Protein AF-A0A2K6KG80-F1 (afdb_monomer_lite)

Radius of gyration: 23.04 Å; chains: 1; bounding box: 25×78×47 Å

Organism: Rhinopithecus bieti (NCBI:txid61621)

Foldseek 3Di:
DVVVVVVVVVVVVVVVVVVVCVVVVVVPDLQDQQDDPDPPDDPVVVVVSVVSNVVNCCVVPVDPDPDDDPPVVVVPPD

InterPro domains:
  IPR001955 Pancreatic hormone-like [PF00159] (31-66)
  IPR001955 Pancreatic hormone-like [PR00278] (31-47)
  IPR001955 Pancreatic hormone-like [PR00278] (48-64)
  IPR001955 Pancreatic hormone-like [SM00309] (30-65)
  IPR001955 Pancreatic hormone-like [cd00126] (30-65)
  IPR020392 Pancreatic hormone-like, conserved site [PS00265] (49-65)

Secondary structure (DSSP, 8-state):
-HHHHHHHHHHHHHHHHHHHHHHHHTT-SSPPPPPP--TT--HHHHHHHHHHHHHHHHHHT--SS----SSGGGTT--

pLDDT: mean 78.49, std 14.67, range [44.5, 94.88]

Sequence (78 aa):
MAATRLCLSLLLLSTCVALLLQPLLGAQGAPLEPVYPGDNATPEQMAQYAADLRRYINMLTRPRYGKRHEEDTLAFSE

Structure (mmCIF, N/CA/C/O backbone):
data_AF-A0A2K6KG80-F1
#
_entry.id   AF-A0A2K6KG80-F1
#
loop_
_atom_site.group_PDB
_atom_site.id
_atom_site.type_symbol
_atom_site.label_atom_id
_atom_site.label_alt_id
_atom_site.label_comp_id
_atom_site.label_asym_id
_atom_site.label_entity_id
_atom_site.label_seq_id
_atom_site.pdbx_PDB_ins_code
_atom_site.Cartn_x
_atom_site.Cartn_y
_atom_site.Cartn_z
_atom_site.occupancy
_atom_site.B_iso_or_equiv
_atom_site.auth_seq_id
_atom_site.auth_comp_id
_atom_site.auth_asym_id
_atom_site.auth_atom_id
_atom_site.pdbx_PDB_model_num
ATOM 1 N N . MET A 1 1 ? 1.514 34.532 -26.471 1.00 61.62 1 MET A N 1
ATOM 2 C CA . MET A 1 1 ? 0.744 33.277 -26.662 1.00 61.62 1 MET A CA 1
ATOM 3 C C . MET A 1 1 ? 1.602 32.006 -26.634 1.00 61.62 1 MET A C 1
ATOM 5 O O . MET A 1 1 ? 1.105 30.993 -26.169 1.00 61.62 1 MET A O 1
ATOM 9 N N . ALA A 1 2 ? 2.860 32.013 -27.099 1.00 71.88 2 ALA A N 1
ATOM 10 C CA . ALA A 1 2 ? 3.729 30.824 -27.035 1.00 71.88 2 ALA A CA 1
ATOM 11 C C . ALA A 1 2 ? 4.228 30.511 -25.608 1.00 71.88 2 ALA A C 1
ATOM 13 O O . ALA A 1 2 ? 4.157 29.368 -25.169 1.00 71.88 2 ALA A O 1
ATOM 14 N N . ALA A 1 3 ? 4.641 31.536 -24.854 1.00 75.81 3 ALA A N 1
ATOM 15 C CA . ALA A 1 3 ? 5.124 31.380 -23.478 1.00 75.81 3 ALA A CA 1
ATOM 16 C C . ALA A 1 3 ? 4.061 30.799 -22.530 1.00 75.81 3 ALA A C 1
ATOM 18 O O . ALA A 1 3 ? 4.348 29.895 -21.757 1.00 75.81 3 ALA A O 1
ATOM 19 N N . THR A 1 4 ? 2.806 31.241 -22.647 1.00 84.31 4 THR A N 1
ATOM 20 C CA . THR A 1 4 ? 1.691 30.718 -21.841 1.00 84.31 4 THR A CA 1
ATOM 21 C C . THR A 1 4 ? 1.390 29.251 -22.151 1.00 84.31 4 THR A C 1
ATOM 23 O O . THR A 1 4 ? 1.111 28.482 -21.239 1.00 84.31 4 THR A O 1
ATOM 26 N N . ARG A 1 5 ? 1.506 28.831 -23.419 1.00 85.94 5 ARG A N 1
ATOM 27 C CA . ARG A 1 5 ? 1.357 27.422 -23.822 1.00 85.94 5 ARG A CA 1
ATOM 28 C C . ARG A 1 5 ? 2.484 26.548 -23.274 1.00 85.94 5 ARG A C 1
ATOM 30 O O . ARG A 1 5 ? 2.209 25.456 -22.790 1.00 85.94 5 ARG A O 1
ATOM 37 N N . LEU A 1 6 ? 3.721 27.049 -23.290 1.00 87.94 6 LEU A N 1
ATOM 38 C CA . LEU A 1 6 ? 4.869 26.366 -22.690 1.00 87.94 6 LEU A CA 1
ATOM 39 C C . LEU A 1 6 ? 4.692 26.213 -21.173 1.00 87.94 6 LEU A C 1
ATOM 41 O O . LEU A 1 6 ? 4.805 25.101 -20.665 1.00 87.94 6 LEU A O 1
ATOM 45 N N . CYS A 1 7 ? 4.308 27.276 -20.460 1.00 88.94 7 CYS A N 1
ATOM 46 C CA . CYS A 1 7 ? 4.029 27.211 -19.022 1.00 88.94 7 CYS A CA 1
ATOM 47 C C . CYS A 1 7 ? 2.930 26.193 -18.684 1.00 88.94 7 CYS A C 1
ATOM 49 O O . CYS A 1 7 ? 3.124 25.360 -17.803 1.00 88.94 7 CYS A O 1
ATOM 51 N N . LEU A 1 8 ? 1.806 26.210 -19.408 1.00 92.75 8 LEU A N 1
ATOM 52 C CA . LEU A 1 8 ? 0.726 25.244 -19.189 1.00 92.75 8 LEU A CA 1
ATOM 53 C C . LEU A 1 8 ? 1.179 23.808 -19.475 1.00 92.75 8 LEU A C 1
ATOM 55 O O . LEU A 1 8 ? 0.863 22.908 -18.702 1.00 92.75 8 LEU A O 1
ATOM 59 N N . SER A 1 9 ? 1.963 23.590 -20.534 1.00 91.56 9 SER A N 1
ATOM 60 C CA . SER A 1 9 ? 2.496 22.261 -20.852 1.00 91.56 9 SER A CA 1
ATOM 61 C C . SER A 1 9 ? 3.428 21.722 -19.761 1.00 91.56 9 SER A C 1
ATOM 63 O O . SER A 1 9 ? 3.324 20.556 -19.393 1.00 91.56 9 SER A O 1
ATOM 65 N N . LEU A 1 10 ? 4.273 22.576 -19.172 1.00 94.06 10 LEU A N 1
ATOM 66 C CA . LEU A 1 10 ? 5.157 22.201 -18.067 1.00 94.06 10 LEU A CA 1
ATOM 67 C C . LEU A 1 10 ? 4.376 21.870 -16.789 1.00 94.06 10 LEU A C 1
ATOM 69 O O . LEU A 1 10 ? 4.698 20.892 -16.117 1.00 94.06 10 LEU A O 1
ATOM 73 N N . LEU A 1 11 ? 3.325 22.635 -16.477 1.00 94.88 11 LEU A N 1
ATOM 74 C CA . LEU A 1 11 ? 2.445 22.354 -15.337 1.00 94.88 11 LEU A CA 1
ATOM 75 C C . LEU A 1 11 ? 1.697 21.023 -15.512 1.00 94.88 11 LEU A C 1
ATOM 77 O O . LEU A 1 11 ? 1.613 20.226 -14.576 1.00 94.88 11 LEU A O 1
ATOM 81 N N . LEU A 1 12 ? 1.203 20.741 -16.720 1.00 94.12 12 LEU A N 1
ATOM 82 C CA . LEU A 1 12 ? 0.544 19.472 -17.040 1.00 94.12 12 LEU A CA 1
ATOM 83 C C . LEU A 1 12 ? 1.509 18.284 -16.955 1.00 94.12 12 LEU A C 1
ATOM 85 O O . LEU A 1 12 ? 1.169 17.253 -16.382 1.00 94.12 12 LEU A O 1
ATOM 89 N N . LEU A 1 13 ? 2.732 18.430 -1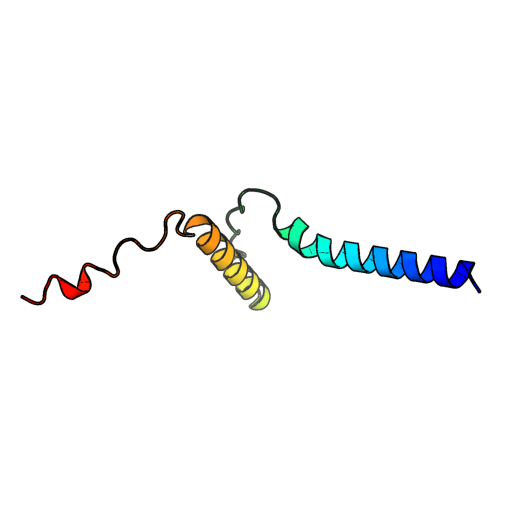7.467 1.00 94.75 13 LEU A N 1
ATOM 90 C CA . LEU A 1 13 ? 3.753 17.388 -17.354 1.00 94.75 13 LEU A CA 1
ATOM 91 C C . LEU A 1 13 ? 4.148 17.145 -15.894 1.00 94.75 13 LEU A C 1
ATOM 93 O O . LEU A 1 13 ? 4.216 15.997 -15.467 1.00 94.75 13 LEU A O 1
ATOM 97 N N . SER A 1 14 ? 4.348 18.208 -15.112 1.00 93.56 14 SER A N 1
ATOM 98 C CA . SER A 1 14 ? 4.682 18.107 -13.689 1.00 93.56 14 SER A CA 1
ATOM 99 C C . SER A 1 14 ? 3.597 17.376 -12.894 1.00 93.56 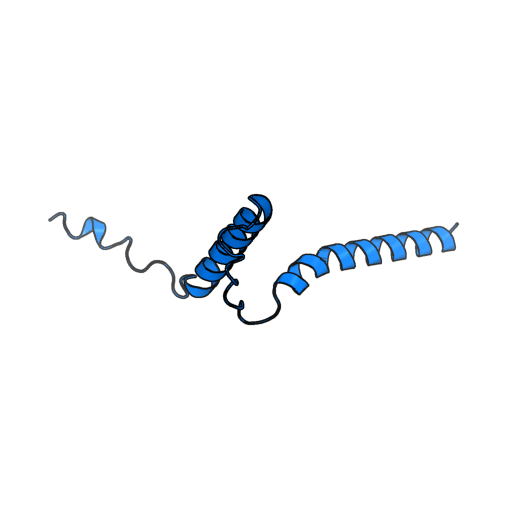14 SER A C 1
ATOM 101 O O . SER A 1 14 ? 3.906 16.456 -12.137 1.00 93.56 14 SER A O 1
ATOM 103 N N . THR A 1 15 ? 2.327 17.727 -13.109 1.00 91.12 15 THR A N 1
ATOM 104 C CA . THR A 1 15 ? 1.193 17.059 -12.449 1.00 91.12 15 THR A CA 1
ATOM 105 C C . THR A 1 15 ? 1.048 15.601 -12.886 1.00 91.12 15 THR A C 1
ATOM 107 O O . THR A 1 15 ? 0.843 14.738 -12.035 1.00 91.12 15 THR A O 1
ATOM 110 N N . CYS A 1 16 ? 1.242 15.288 -14.173 1.00 91.38 16 CYS A N 1
ATOM 111 C CA . CYS A 1 16 ? 1.251 13.904 -14.658 1.00 91.38 16 CYS A CA 1
ATOM 112 C C . CYS A 1 16 ? 2.359 13.069 -14.006 1.00 91.38 16 CYS A C 1
ATOM 114 O O . CYS A 1 16 ? 2.102 11.959 -13.546 1.00 91.38 16 CYS A O 1
ATOM 116 N N . VAL A 1 17 ? 3.584 13.597 -13.928 1.00 90.00 17 VAL A N 1
ATOM 117 C CA . VAL A 1 17 ? 4.706 12.896 -13.287 1.00 90.00 17 VAL A CA 1
ATOM 118 C C . VAL A 1 17 ? 4.434 12.684 -11.798 1.00 90.00 17 VAL A C 1
ATOM 120 O O . VAL A 1 17 ? 4.674 11.588 -11.301 1.00 90.00 17 VAL A O 1
ATOM 123 N N . ALA A 1 18 ? 3.877 13.676 -11.095 1.00 87.19 18 ALA A N 1
ATOM 124 C CA . ALA A 1 18 ? 3.519 13.542 -9.683 1.00 87.19 18 ALA A CA 1
ATOM 125 C C . ALA A 1 18 ? 2.482 12.427 -9.448 1.00 87.19 18 ALA A C 1
ATOM 127 O O . ALA A 1 18 ? 2.685 11.584 -8.574 1.00 87.19 18 ALA A O 1
ATOM 128 N N . LEU A 1 19 ? 1.428 12.368 -10.272 1.00 85.44 19 LEU A N 1
ATOM 129 C CA . LEU A 1 19 ? 0.404 11.317 -10.206 1.00 85.44 19 LEU A CA 1
ATOM 130 C C . LEU A 1 19 ? 0.983 9.918 -10.469 1.00 85.44 19 LEU A C 1
ATOM 132 O O . LEU A 1 19 ? 0.593 8.953 -9.816 1.00 85.44 19 LEU A O 1
ATOM 136 N N . LEU A 1 20 ? 1.938 9.799 -11.395 1.00 83.56 20 LEU A N 1
ATOM 137 C CA . LEU A 1 20 ? 2.600 8.528 -11.708 1.00 83.56 20 LEU A CA 1
ATOM 138 C C . LEU A 1 20 ? 3.615 8.093 -10.640 1.00 83.56 20 LEU A C 1
ATOM 140 O O . LEU A 1 20 ? 3.878 6.898 -10.503 1.00 83.56 20 LEU A O 1
ATOM 144 N N . LEU A 1 21 ? 4.179 9.032 -9.875 1.00 75.06 21 LEU A N 1
ATOM 145 C CA . LEU A 1 21 ? 5.140 8.729 -8.812 1.00 75.06 21 LEU A CA 1
ATOM 146 C C . LEU A 1 21 ? 4.471 8.316 -7.493 1.00 75.06 21 LEU A C 1
ATOM 148 O O . LEU A 1 21 ? 5.077 7.571 -6.723 1.00 75.06 21 LEU A O 1
ATOM 152 N N . GLN A 1 22 ? 3.230 8.744 -7.231 1.00 70.50 22 GLN A N 1
ATOM 153 C CA . GLN A 1 22 ? 2.490 8.387 -6.009 1.00 70.50 22 GLN A CA 1
ATOM 154 C C . GLN A 1 22 ? 2.392 6.862 -5.765 1.00 70.50 22 GLN A C 1
ATOM 156 O O . GLN A 1 22 ? 2.666 6.432 -4.643 1.00 70.50 22 GLN A O 1
ATOM 161 N N . PRO A 1 23 ? 2.083 6.011 -6.766 1.00 65.25 23 PRO A N 1
ATOM 162 C CA . PRO A 1 23 ? 2.079 4.556 -6.593 1.00 65.25 23 PRO A CA 1
ATOM 163 C C . PRO A 1 23 ? 3.473 3.959 -6.370 1.00 65.25 23 PRO A C 1
ATOM 165 O O . PRO A 1 23 ? 3.606 2.958 -5.669 1.00 65.25 23 PRO A O 1
ATOM 168 N N . LEU A 1 24 ? 4.512 4.566 -6.954 1.00 61.09 24 LEU A N 1
ATOM 169 C CA . LEU A 1 24 ? 5.889 4.073 -6.880 1.00 61.09 24 LEU A CA 1
ATOM 170 C C . LEU A 1 24 ? 6.525 4.353 -5.510 1.00 61.09 24 LEU A C 1
ATOM 172 O O . LEU A 1 24 ? 7.275 3.525 -4.997 1.00 61.09 24 LEU A O 1
ATOM 176 N N . LEU A 1 25 ? 6.172 5.472 -4.872 1.00 57.38 25 LEU A N 1
ATOM 177 C CA . LEU A 1 25 ? 6.536 5.740 -3.476 1.00 57.38 25 LEU A CA 1
ATOM 178 C C . LEU A 1 25 ? 5.862 4.760 -2.498 1.00 57.38 25 LEU A C 1
ATOM 180 O O . LEU A 1 25 ? 6.425 4.477 -1.446 1.00 57.38 25 LEU A O 1
ATOM 184 N N . GLY A 1 26 ? 4.712 4.184 -2.866 1.00 55.62 26 GLY A N 1
ATOM 185 C CA . GLY A 1 26 ? 4.063 3.094 -2.127 1.00 55.62 26 GLY A CA 1
ATOM 186 C C . GLY A 1 26 ? 4.698 1.709 -2.329 1.00 55.62 26 GLY A C 1
ATOM 187 O O . GLY A 1 26 ? 4.220 0.737 -1.746 1.00 55.62 26 GLY A O 1
ATOM 188 N N . ALA A 1 27 ? 5.746 1.609 -3.155 1.00 54.34 27 ALA A N 1
ATOM 189 C CA . ALA A 1 27 ? 6.462 0.378 -3.497 1.00 54.34 27 ALA A CA 1
ATOM 190 C C . ALA A 1 27 ? 7.945 0.421 -3.063 1.00 54.34 27 ALA A C 1
ATOM 192 O O . ALA A 1 27 ? 8.809 -0.171 -3.710 1.00 54.34 27 ALA A O 1
ATOM 193 N N . GLN A 1 28 ? 8.261 1.154 -1.992 1.00 51.03 28 GLN A N 1
ATOM 194 C CA . GLN A 1 28 ? 9.617 1.238 -1.448 1.00 51.03 28 GLN A CA 1
ATOM 195 C C . GLN A 1 28 ? 9.939 0.021 -0.568 1.00 51.03 28 GLN A C 1
ATOM 197 O O . GLN A 1 28 ? 9.389 -0.124 0.520 1.00 51.03 28 GLN A O 1
ATOM 202 N N . GLY A 1 29 ? 10.876 -0.814 -1.031 1.00 56.59 29 GLY A N 1
ATOM 203 C CA . GLY A 1 29 ? 11.516 -1.872 -0.240 1.00 56.59 29 GLY A CA 1
ATOM 204 C C . GLY A 1 29 ? 10.639 -3.093 0.046 1.00 56.59 29 GLY A C 1
ATOM 205 O O . GLY A 1 29 ? 9.439 -3.094 -0.214 1.00 56.59 29 GLY A O 1
ATOM 206 N N . ALA A 1 30 ? 11.253 -4.173 0.545 1.00 57.81 30 ALA A N 1
ATOM 207 C CA . ALA A 1 30 ? 10.511 -5.337 1.029 1.00 57.81 30 ALA A CA 1
ATOM 208 C C . ALA A 1 30 ? 9.381 -4.857 1.962 1.00 57.81 30 ALA A C 1
ATOM 210 O O . ALA A 1 30 ? 9.645 -4.017 2.825 1.00 57.81 30 ALA A O 1
ATOM 211 N N . PRO A 1 31 ? 8.136 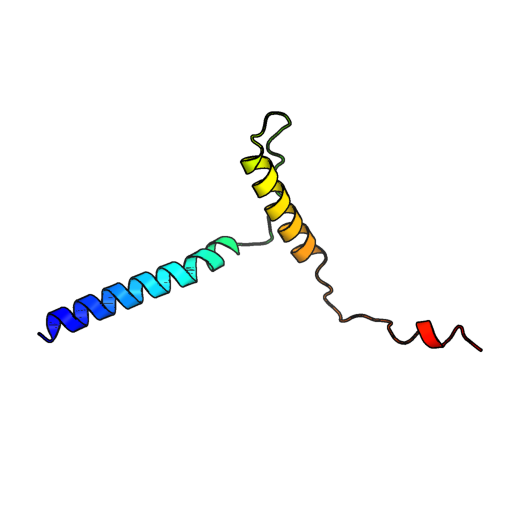-5.319 1.770 1.00 63.06 31 PRO A N 1
ATOM 212 C CA . PRO A 1 31 ? 6.999 -4.753 2.464 1.00 63.06 31 PRO A CA 1
ATOM 213 C C . PRO A 1 31 ? 7.191 -5.029 3.951 1.00 63.06 31 PRO A C 1
ATOM 215 O O . PRO A 1 31 ? 7.377 -6.175 4.362 1.00 63.06 31 PRO A O 1
ATOM 218 N N . LEU A 1 32 ? 7.227 -3.960 4.739 1.00 70.44 32 LEU A N 1
ATOM 219 C CA . LEU A 1 32 ? 7.288 -4.053 6.188 1.00 70.44 32 LEU A CA 1
ATOM 220 C C . LEU A 1 32 ? 5.983 -4.691 6.672 1.00 70.44 32 LEU A C 1
ATOM 222 O O . LEU A 1 32 ? 4.912 -4.367 6.153 1.00 70.44 32 LEU A O 1
ATOM 226 N N . GLU A 1 33 ? 6.074 -5.617 7.623 1.00 80.56 33 GLU A N 1
ATOM 227 C CA . GLU A 1 33 ? 4.891 -6.240 8.212 1.00 80.56 33 GLU A CA 1
ATOM 228 C C . GLU A 1 33 ? 3.955 -5.145 8.763 1.00 80.56 33 GLU A C 1
ATOM 230 O O . GLU A 1 33 ? 4.411 -4.295 9.538 1.00 80.56 33 GLU A O 1
ATOM 235 N N . PRO A 1 34 ? 2.675 -5.102 8.342 1.00 84.25 34 PRO A N 1
ATOM 236 C CA . PRO A 1 34 ? 1.746 -4.084 8.813 1.00 84.25 34 PRO A CA 1
ATOM 237 C C . PRO A 1 34 ? 1.561 -4.177 10.328 1.00 84.25 34 PRO A C 1
ATOM 239 O O . PRO A 1 34 ? 1.309 -5.254 10.869 1.00 84.25 34 PRO A O 1
ATOM 242 N N . VAL A 1 35 ? 1.641 -3.040 11.017 1.00 88.44 35 VAL A N 1
ATOM 243 C CA . VAL A 1 35 ? 1.471 -2.977 12.474 1.00 88.44 35 VAL A CA 1
ATOM 244 C C . VAL A 1 35 ? -0.014 -2.961 12.817 1.00 88.44 35 VAL A C 1
ATOM 246 O O . VAL A 1 35 ? -0.772 -2.161 12.269 1.00 88.44 35 VAL A O 1
ATOM 249 N N . TYR A 1 36 ? -0.426 -3.831 13.738 1.00 90.44 36 TYR A N 1
ATOM 250 C CA . TYR A 1 36 ? -1.805 -3.874 14.213 1.00 90.44 36 TYR A CA 1
ATOM 251 C C . TYR A 1 36 ? -2.166 -2.564 14.940 1.00 90.44 36 TYR A C 1
ATOM 253 O O . TYR A 1 36 ? -1.481 -2.205 15.901 1.00 90.44 36 TYR A O 1
ATOM 261 N N . PRO A 1 37 ? -3.228 -1.845 14.520 1.00 88.75 37 PRO A N 1
ATOM 262 C CA . PRO A 1 37 ? -3.585 -0.544 15.092 1.00 88.75 37 PRO A CA 1
ATOM 263 C C . PRO A 1 37 ? -4.176 -0.624 16.513 1.00 88.75 37 PRO A C 1
ATOM 265 O O . PRO A 1 37 ? -4.376 0.413 17.144 1.00 88.75 37 PRO A O 1
ATOM 268 N N . GLY A 1 38 ? -4.423 -1.829 17.039 1.00 90.81 38 GLY A N 1
ATOM 269 C CA . GLY A 1 38 ? -4.984 -2.056 18.371 1.00 90.81 38 GLY A CA 1
ATOM 270 C C . GLY A 1 38 ? -6.506 -2.225 18.369 1.00 90.81 38 GLY A C 1
ATOM 271 O O . GLY A 1 38 ? -7.190 -1.880 17.408 1.00 90.81 38 GLY A O 1
ATOM 272 N N . ASP A 1 39 ? -7.046 -2.735 19.477 1.00 89.19 39 ASP A N 1
ATOM 273 C CA . ASP A 1 39 ? -8.468 -3.113 19.583 1.00 89.19 39 ASP A CA 1
ATOM 274 C C . ASP A 1 39 ? -9.429 -1.912 19.605 1.00 89.19 39 ASP A C 1
ATOM 276 O O . ASP A 1 39 ? -10.613 -2.053 19.313 1.00 89.19 39 ASP A O 1
ATOM 280 N N . ASN A 1 40 ? -8.916 -0.717 19.912 1.00 90.38 40 ASN A N 1
ATOM 281 C CA . ASN A 1 40 ? -9.681 0.535 19.929 1.00 90.38 40 ASN A CA 1
ATOM 282 C C . ASN A 1 40 ? -9.573 1.321 18.609 1.00 90.38 40 ASN A C 1
ATOM 284 O O . ASN A 1 40 ? -9.888 2.512 18.574 1.00 90.38 40 ASN A O 1
ATOM 288 N N . ALA A 1 41 ? -9.068 0.697 17.541 1.00 89.44 41 ALA A N 1
ATOM 289 C CA . ALA A 1 41 ? -8.907 1.355 16.252 1.00 89.44 41 ALA A CA 1
ATOM 290 C C . ALA A 1 41 ? -10.261 1.716 15.630 1.00 89.44 41 ALA A C 1
ATOM 292 O O . ALA A 1 41 ? -11.265 1.017 15.792 1.00 89.44 41 ALA A O 1
ATOM 293 N N . THR A 1 42 ? -10.283 2.803 14.862 1.00 94.50 42 THR A N 1
ATOM 294 C CA . THR A 1 42 ? -11.473 3.150 14.086 1.00 94.50 42 THR A CA 1
ATOM 295 C C . THR A 1 42 ? -11.694 2.117 12.972 1.00 94.50 42 THR A C 1
ATOM 297 O O . THR A 1 42 ? -10.736 1.497 12.493 1.00 94.50 42 THR A O 1
ATOM 300 N N . PRO A 1 43 ? -12.938 1.918 12.500 1.00 92.88 43 PRO A N 1
ATOM 301 C CA . PRO A 1 43 ? -13.211 0.971 11.417 1.00 92.88 43 PRO A CA 1
ATOM 302 C C . PRO A 1 43 ? -12.436 1.303 10.133 1.00 92.88 43 PRO A C 1
ATOM 304 O O . PRO A 1 43 ? -12.032 0.400 9.407 1.00 92.88 43 PRO A O 1
ATOM 307 N N . GLU A 1 44 ? -12.173 2.586 9.877 1.00 92.44 44 GLU A N 1
ATOM 308 C CA . GLU A 1 44 ? -11.364 3.039 8.742 1.00 92.44 44 GLU A CA 1
ATOM 309 C C . GLU A 1 44 ? -9.900 2.598 8.870 1.00 92.44 44 GLU A C 1
ATOM 311 O O . GLU A 1 44 ? -9.324 2.072 7.919 1.00 92.44 44 GLU A O 1
ATOM 316 N N . GLN A 1 45 ? -9.308 2.741 10.061 1.00 90.69 45 GLN A N 1
ATOM 317 C CA . GLN A 1 45 ? -7.945 2.278 10.334 1.00 90.69 45 GLN A CA 1
ATOM 318 C C . GLN A 1 45 ? -7.835 0.756 10.220 1.00 90.69 45 GLN A C 1
ATOM 320 O O . GLN A 1 45 ? -6.858 0.247 9.672 1.00 90.69 45 GLN A O 1
ATOM 325 N N . MET A 1 46 ? -8.854 0.027 10.680 1.00 92.56 46 MET A N 1
ATOM 326 C CA . MET A 1 46 ? -8.904 -1.427 10.548 1.00 92.56 46 MET A CA 1
ATOM 327 C C . MET A 1 46 ? -9.025 -1.866 9.082 1.00 92.56 46 MET A C 1
ATOM 329 O O . MET A 1 46 ? -8.357 -2.809 8.657 1.00 92.56 46 MET A O 1
ATOM 333 N N . ALA A 1 47 ? -9.836 -1.164 8.285 1.00 91.38 47 ALA A N 1
ATOM 334 C CA . ALA A 1 47 ? -9.964 -1.422 6.853 1.00 91.38 47 ALA A CA 1
ATOM 335 C C . ALA A 1 47 ? -8.642 -1.174 6.110 1.00 91.38 47 ALA A C 1
ATOM 337 O O . ALA A 1 47 ? -8.251 -1.981 5.263 1.00 91.38 47 ALA A O 1
ATOM 338 N N . GLN A 1 48 ? -7.929 -0.102 6.467 1.00 89.62 48 GLN A N 1
ATOM 339 C CA . GLN A 1 48 ? -6.609 0.194 5.919 1.00 89.62 48 GLN A CA 1
ATOM 340 C C . GLN A 1 48 ? -5.592 -0.895 6.293 1.00 89.62 48 GLN A C 1
ATOM 342 O O . GLN A 1 48 ? -4.926 -1.437 5.411 1.00 89.62 48 GLN A O 1
ATOM 347 N N . TYR A 1 49 ? -5.550 -1.297 7.567 1.00 91.25 49 TYR A N 1
ATOM 348 C CA . TYR A 1 49 ? -4.707 -2.399 8.037 1.00 91.25 49 TYR A CA 1
ATOM 349 C C . TYR A 1 49 ? -4.983 -3.706 7.276 1.00 91.25 49 TYR A C 1
ATOM 351 O O . TYR A 1 49 ? -4.055 -4.366 6.812 1.00 91.25 49 TYR A O 1
ATOM 359 N N . ALA A 1 50 ? -6.255 -4.062 7.074 1.00 91.75 50 ALA A N 1
ATOM 360 C CA . ALA A 1 50 ? -6.635 -5.261 6.330 1.00 91.75 50 ALA A CA 1
ATOM 361 C C . ALA A 1 50 ? -6.207 -5.205 4.850 1.00 91.75 50 ALA A C 1
ATOM 363 O O . ALA A 1 50 ? -5.769 -6.214 4.284 1.00 91.75 50 ALA A O 1
ATOM 364 N N . ALA A 1 51 ? -6.312 -4.034 4.212 1.00 90.88 51 ALA A N 1
ATOM 365 C CA . ALA A 1 51 ? -5.860 -3.832 2.838 1.00 90.88 51 ALA A CA 1
ATOM 366 C C . ALA A 1 51 ? -4.335 -3.988 2.714 1.00 90.88 51 ALA A C 1
ATOM 368 O O . ALA A 1 51 ? -3.852 -4.666 1.796 1.00 90.88 51 ALA A O 1
ATOM 369 N N . ASP A 1 52 ? -3.591 -3.417 3.660 1.00 89.44 52 ASP A N 1
ATOM 370 C CA . ASP A 1 52 ? -2.132 -3.501 3.715 1.00 89.44 52 ASP A CA 1
ATOM 371 C C . ASP A 1 52 ? -1.664 -4.933 4.010 1.00 89.44 52 ASP A C 1
ATOM 373 O O . ASP A 1 52 ? -0.774 -5.447 3.327 1.00 89.44 52 ASP A O 1
ATOM 377 N N . LEU A 1 53 ? -2.338 -5.640 4.922 1.00 90.62 53 LEU A N 1
ATOM 378 C CA . LEU A 1 53 ? -2.083 -7.052 5.222 1.00 90.62 53 LEU A CA 1
ATOM 379 C C . LEU A 1 53 ? -2.295 -7.946 4.000 1.00 90.62 53 LEU A C 1
ATOM 381 O O . LEU A 1 53 ? -1.456 -8.790 3.678 1.00 90.62 53 LEU A O 1
ATOM 385 N N . ARG A 1 54 ? -3.386 -7.733 3.258 1.00 89.50 54 ARG A N 1
ATOM 386 C CA . ARG A 1 54 ? -3.648 -8.478 2.023 1.00 89.50 54 ARG A CA 1
ATOM 387 C C . ARG A 1 54 ? -2.556 -8.246 0.983 1.00 89.50 54 ARG A C 1
ATOM 389 O O . ARG A 1 54 ? -2.144 -9.186 0.303 1.00 89.50 54 ARG A O 1
ATOM 396 N N . ARG A 1 55 ? -2.080 -7.007 0.846 1.00 87.25 55 ARG A N 1
ATOM 397 C CA . ARG A 1 55 ? -0.981 -6.667 -0.066 1.00 87.25 55 ARG A CA 1
ATOM 398 C C . ARG A 1 55 ? 0.321 -7.353 0.352 1.00 87.25 55 ARG A C 1
ATOM 400 O O . ARG A 1 55 ? 0.990 -7.920 -0.510 1.00 87.25 55 ARG A O 1
ATOM 407 N N . TYR A 1 56 ? 0.643 -7.329 1.644 1.00 87.81 56 TYR A N 1
ATOM 408 C CA . TYR A 1 56 ? 1.820 -7.983 2.215 1.00 87.81 56 TYR A CA 1
ATOM 409 C C . TYR A 1 56 ? 1.828 -9.486 1.912 1.00 87.81 56 TYR A C 1
ATOM 411 O O . TYR A 1 56 ? 2.765 -9.984 1.285 1.00 87.81 56 TYR A O 1
ATOM 419 N N . ILE A 1 57 ? 0.735 -10.181 2.249 1.00 88.62 57 ILE A N 1
ATOM 420 C CA . ILE A 1 57 ? 0.583 -11.620 1.997 1.00 88.62 57 ILE A CA 1
ATOM 421 C C . ILE A 1 57 ? 0.724 -11.911 0.506 1.00 88.62 57 ILE A C 1
ATOM 423 O O . ILE A 1 57 ? 1.544 -12.738 0.123 1.00 88.62 57 ILE A O 1
ATOM 427 N N . ASN A 1 58 ? -0.008 -11.185 -0.344 1.00 87.44 58 ASN A N 1
ATOM 428 C CA . ASN A 1 58 ? 0.048 -11.390 -1.788 1.00 87.44 58 ASN A CA 1
ATOM 429 C C . ASN A 1 58 ? 1.459 -11.219 -2.356 1.00 87.44 58 ASN A C 1
ATOM 431 O O . ASN A 1 58 ? 1.798 -11.902 -3.320 1.00 87.44 58 ASN A O 1
ATOM 435 N N . MET A 1 59 ? 2.276 -10.316 -1.805 1.00 83.56 59 MET A N 1
ATOM 436 C CA . MET A 1 59 ? 3.657 -10.164 -2.253 1.00 83.56 59 MET A CA 1
ATOM 437 C C . MET A 1 59 ? 4.525 -11.347 -1.807 1.00 83.56 59 MET A C 1
ATOM 439 O O . MET A 1 59 ? 5.282 -11.880 -2.620 1.00 83.56 59 MET A O 1
ATOM 443 N N . LEU A 1 60 ? 4.403 -11.775 -0.547 1.00 82.69 60 LEU A N 1
ATOM 444 C CA . LEU A 1 60 ? 5.171 -12.900 -0.008 1.00 82.69 60 LEU A CA 1
ATOM 445 C C . LEU A 1 60 ? 4.837 -14.220 -0.698 1.00 82.69 60 LEU A C 1
ATOM 447 O O . LEU A 1 60 ? 5.731 -15.001 -1.021 1.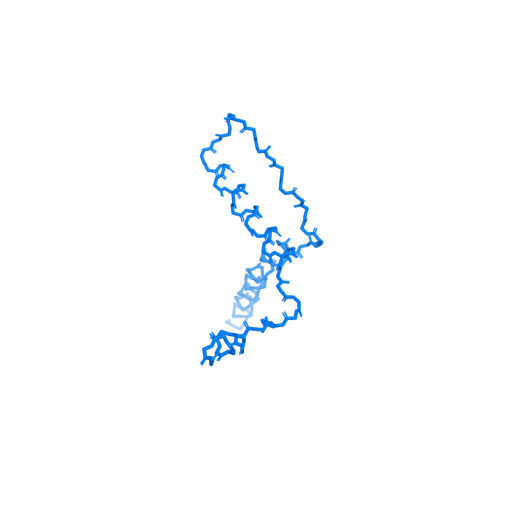00 82.69 60 LEU A O 1
ATOM 451 N N . THR A 1 61 ? 3.550 -14.467 -0.928 1.00 85.88 61 THR A N 1
ATOM 452 C CA . THR A 1 61 ? 3.049 -15.750 -1.421 1.00 85.88 61 THR A CA 1
ATOM 453 C C . THR A 1 61 ? 2.877 -15.778 -2.930 1.00 85.88 61 THR A C 1
ATOM 455 O O . THR A 1 61 ? 2.388 -16.782 -3.452 1.00 85.88 61 THR A O 1
ATOM 458 N N . ARG A 1 62 ? 3.248 -14.707 -3.653 1.00 82.62 62 ARG A N 1
ATOM 459 C CA . ARG A 1 62 ? 3.109 -14.670 -5.112 1.00 82.62 62 ARG A CA 1
ATOM 460 C C . ARG A 1 62 ? 3.863 -15.865 -5.702 1.00 82.62 62 ARG A C 1
ATOM 462 O O . ARG A 1 62 ? 5.087 -15.931 -5.547 1.00 82.62 62 ARG A O 1
ATOM 469 N N . PRO A 1 63 ? 3.174 -16.795 -6.387 1.00 79.50 63 PRO A N 1
ATOM 470 C CA . PRO A 1 63 ? 3.833 -17.955 -6.965 1.00 79.50 63 PRO A CA 1
ATOM 471 C C . PRO A 1 63 ? 4.952 -17.497 -7.904 1.00 79.50 63 PRO A C 1
ATOM 473 O O . PRO A 1 63 ? 4.711 -16.748 -8.851 1.00 79.50 63 PRO A O 1
ATOM 476 N N . ARG A 1 64 ? 6.192 -17.904 -7.610 1.00 74.75 64 ARG A N 1
ATOM 477 C CA . ARG A 1 64 ? 7.367 -17.569 -8.436 1.00 74.75 64 ARG A CA 1
ATOM 478 C C . ARG A 1 64 ? 7.531 -18.503 -9.629 1.00 74.75 64 ARG A C 1
ATOM 480 O O . ARG A 1 64 ? 8.173 -18.143 -10.607 1.00 74.75 64 ARG A O 1
ATOM 487 N N . TYR A 1 65 ? 6.910 -19.673 -9.555 1.00 77.25 65 TYR A N 1
ATOM 488 C CA . TYR A 1 65 ? 6.820 -20.635 -10.638 1.00 77.25 65 TYR A CA 1
ATOM 489 C C . TYR A 1 65 ? 5.336 -20.911 -10.874 1.00 77.25 65 TYR A C 1
ATOM 491 O O . TYR A 1 65 ? 4.584 -21.095 -9.915 1.00 77.25 65 TYR A O 1
ATOM 499 N N . GLY A 1 66 ? 4.912 -20.848 -12.137 1.00 72.12 66 GLY A N 1
ATOM 500 C CA . GLY A 1 66 ? 3.524 -21.065 -12.538 1.00 72.12 66 GLY A CA 1
ATOM 501 C C . GLY A 1 66 ? 2.986 -22.407 -12.040 1.00 72.12 66 GLY A C 1
ATOM 502 O O . GLY A 1 66 ? 3.755 -23.351 -11.857 1.00 72.12 66 GLY A O 1
ATOM 503 N N . LYS A 1 67 ? 1.670 -22.430 -11.795 1.00 64.69 67 LYS A N 1
ATOM 504 C CA . LYS A 1 67 ? 0.839 -23.558 -11.349 1.00 64.69 67 LYS A CA 1
ATOM 505 C C . LYS A 1 67 ? 1.376 -24.907 -11.857 1.00 64.69 67 LYS A C 1
ATOM 507 O O . LYS A 1 67 ? 1.102 -25.297 -12.984 1.00 64.69 67 LYS A O 1
ATOM 512 N N . ARG A 1 68 ? 2.160 -25.611 -11.034 1.00 61.38 68 ARG A N 1
ATOM 513 C CA . ARG A 1 68 ? 2.474 -27.024 -11.277 1.00 61.38 68 ARG A CA 1
ATOM 514 C C . ARG A 1 68 ? 1.235 -27.809 -10.844 1.00 61.38 68 ARG A C 1
ATOM 516 O O . ARG A 1 68 ? 0.819 -27.636 -9.705 1.00 61.38 68 ARG A O 1
ATOM 523 N N . HIS A 1 69 ? 0.680 -28.614 -11.744 1.00 59.34 69 HIS A N 1
ATOM 524 C CA . HIS A 1 69 ? -0.574 -29.377 -11.640 1.00 59.34 69 HIS A CA 1
ATOM 525 C C . HIS A 1 69 ? -1.877 -28.637 -11.936 1.00 59.34 69 HIS A C 1
ATOM 527 O O . HIS A 1 69 ? -2.622 -28.262 -11.038 1.00 59.34 69 HIS A O 1
ATOM 533 N N . GLU A 1 70 ? -2.219 -28.588 -13.220 1.00 56.84 70 GLU A N 1
ATOM 534 C CA . GLU A 1 70 ? -3.593 -28.902 -13.647 1.00 56.84 70 GLU A CA 1
ATOM 535 C C . GLU A 1 70 ? -3.657 -30.239 -14.421 1.00 56.84 70 GLU A C 1
ATOM 537 O O . GLU A 1 70 ? -4.701 -30.595 -14.950 1.00 56.84 70 GLU A O 1
ATOM 542 N N . GLU A 1 71 ? -2.566 -31.022 -14.454 1.00 55.59 71 GLU A N 1
ATOM 543 C CA . GLU A 1 71 ? -2.502 -32.299 -15.191 1.00 55.59 71 GLU A CA 1
ATOM 544 C C . GLU A 1 71 ? -2.764 -33.544 -14.316 1.00 55.59 71 GLU A C 1
ATOM 546 O O . GLU A 1 71 ? -3.108 -34.591 -14.852 1.00 55.59 71 GLU A O 1
ATOM 551 N N . ASP A 1 72 ? -2.723 -33.448 -12.977 1.00 54.22 72 ASP A N 1
ATOM 552 C CA . ASP A 1 72 ? -2.956 -34.634 -12.118 1.00 54.22 72 ASP A CA 1
ATOM 553 C C . ASP A 1 72 ? -4.427 -34.932 -11.845 1.00 54.22 72 ASP A C 1
ATOM 555 O O . ASP A 1 72 ? -4.760 -36.020 -11.386 1.00 54.22 72 ASP A O 1
ATOM 559 N N . THR A 1 73 ? -5.345 -34.010 -12.135 1.00 53.38 73 THR A N 1
ATOM 560 C CA . THR A 1 73 ? -6.773 -34.255 -11.875 1.00 53.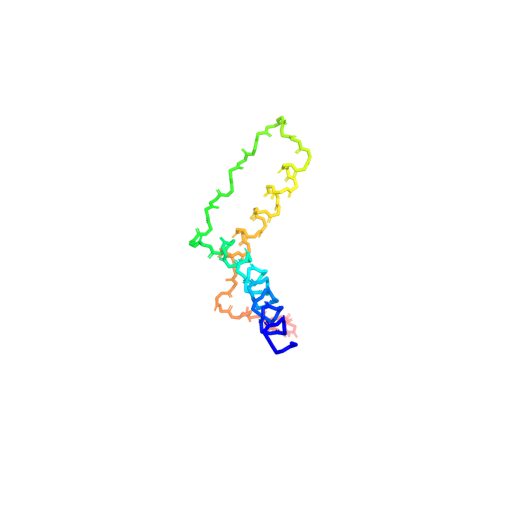38 73 THR A CA 1
ATOM 561 C C . THR A 1 73 ? -7.393 -35.226 -12.889 1.00 53.38 73 THR A C 1
ATOM 563 O O . THR A 1 73 ? -8.492 -35.717 -12.656 1.00 53.38 73 THR A O 1
ATOM 566 N N . LEU A 1 74 ? -6.686 -35.557 -13.977 1.00 56.78 74 LEU A N 1
ATOM 567 C CA . LEU A 1 74 ? -7.117 -36.549 -14.971 1.00 56.78 74 LEU A CA 1
ATOM 568 C C . LEU A 1 74 ? -6.417 -37.913 -14.833 1.00 56.78 74 LEU A C 1
ATOM 570 O O . LEU A 1 74 ? -6.834 -38.859 -15.490 1.00 56.78 74 LEU A O 1
ATOM 574 N N . ALA A 1 75 ? -5.404 -38.046 -13.968 1.00 56.03 75 ALA A N 1
ATOM 575 C CA . ALA A 1 75 ? -4.659 -39.300 -13.786 1.00 56.03 75 ALA A CA 1
ATOM 576 C C . ALA A 1 75 ? -5.268 -40.245 -12.729 1.00 56.03 75 ALA A C 1
ATOM 578 O O . ALA A 1 75 ? -4.875 -41.402 -12.643 1.00 56.03 75 ALA A O 1
ATOM 579 N N . PHE A 1 76 ? -6.234 -39.775 -11.930 1.00 56.62 76 PHE A N 1
ATOM 580 C CA . PHE A 1 76 ? -6.930 -40.586 -10.915 1.00 56.62 76 PHE A CA 1
ATOM 581 C C . PHE A 1 76 ? -8.278 -41.150 -11.395 1.00 56.62 76 PHE A C 1
ATOM 583 O O . PHE A 1 76 ? -9.090 -41.586 -10.580 1.00 56.62 76 PHE A O 1
ATOM 590 N N . SER A 1 77 ? -8.532 -41.120 -12.705 1.00 54.25 77 SER A N 1
ATOM 591 C CA . SER A 1 77 ? -9.715 -41.719 -13.326 1.00 54.25 77 SER A CA 1
ATOM 592 C C . SER A 1 77 ? -9.312 -42.759 -14.376 1.00 54.25 77 SER A C 1
ATOM 594 O O . SER A 1 77 ? -9.743 -42.669 -15.522 1.00 54.25 77 SER A O 1
ATOM 596 N N . GLU A 1 78 ? -8.506 -43.741 -13.977 1.00 44.50 78 GLU A N 1
ATOM 597 C CA . GLU A 1 78 ? -8.450 -45.071 -14.605 1.00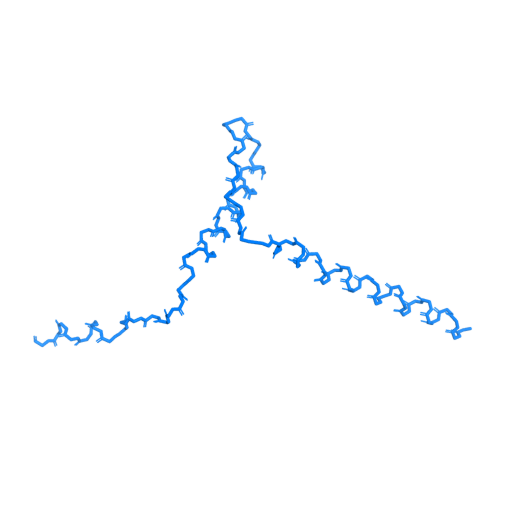 44.50 78 GLU A CA 1
ATOM 598 C C . GLU A 1 78 ? -8.518 -46.158 -13.528 1.00 44.50 78 GLU A C 1
ATOM 600 O O . GLU A 1 78 ? -7.876 -45.982 -12.464 1.00 44.50 78 GLU A O 1
#